Protein AF-A0A257TGU4-F1 (afdb_monomer)

Radius of gyration: 19.17 Å; Cα contacts (8 Å, |Δi|>4): 101; chains: 1; bounding box: 45×53×42 Å

Secondary structure (DSSP, 8-state):
---TT-----SS-PPPP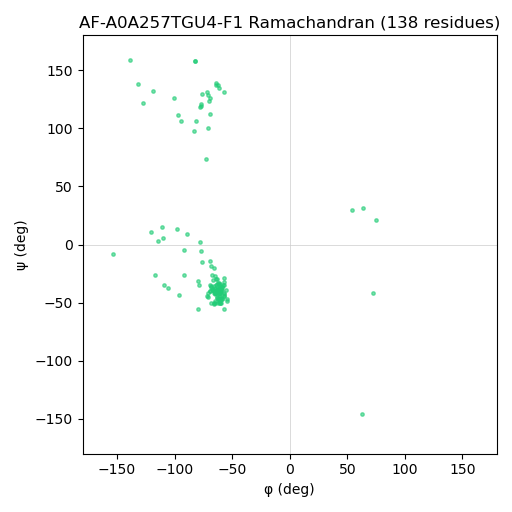PPPTTHHHHHHTTHHHHHHHHHTGGGHHHHHHHH-SHHHHHHH----HHHHHHHHHHHHHTT----HHHHHHTHHHHHHHHHHHHHHHHHHHHHHHHHHTTS-HHHHHHHHTHHHHHHHTT--

Structure (mmCIF, N/CA/C/O backbone):
data_AF-A0A257TGU4-F1
#
_entry.id   AF-A0A257TGU4-F1
#
loop_
_atom_site.group_PDB
_atom_site.id
_atom_site.type_symbol
_atom_site.label_atom_id
_atom_site.label_alt_id
_atom_site.label_comp_id
_atom_site.label_asym_id
_atom_site.label_entity_id
_atom_site.label_seq_id
_atom_site.pdbx_PDB_ins_code
_atom_site.Cartn_x
_atom_site.Cartn_y
_atom_site.Cartn_z
_atom_site.occupancy
_atom_site.B_iso_or_equiv
_atom_site.auth_seq_id
_atom_site.auth_comp_id
_atom_site.auth_asym_id
_atom_site.auth_atom_id
_atom_site.pdbx_PDB_model_num
ATOM 1 N N . LYS A 1 1 ? 19.842 -38.916 -18.445 1.00 44.84 1 LYS A N 1
ATOM 2 C CA . LYS A 1 1 ? 18.863 -39.010 -17.334 1.00 44.84 1 LYS A CA 1
ATOM 3 C C . LYS A 1 1 ? 19.314 -38.049 -16.246 1.00 44.84 1 LYS A C 1
ATOM 5 O O . LYS A 1 1 ? 20.381 -38.271 -15.693 1.00 44.84 1 LYS A O 1
ATOM 10 N N . VAL A 1 2 ? 18.570 -36.970 -16.004 1.00 49.91 2 VAL A N 1
ATOM 11 C CA . VAL A 1 2 ? 18.811 -36.098 -14.845 1.00 49.91 2 VAL A CA 1
ATOM 12 C C . VAL A 1 2 ? 18.208 -36.819 -13.643 1.00 49.91 2 VAL A C 1
ATOM 14 O O . VAL A 1 2 ? 17.025 -37.157 -13.668 1.00 49.91 2 VAL A O 1
ATOM 17 N N . TYR A 1 3 ? 19.029 -37.164 -12.654 1.00 53.06 3 TYR A N 1
ATOM 18 C CA . TYR A 1 3 ? 18.564 -37.838 -11.444 1.00 53.06 3 TYR A CA 1
ATOM 19 C C . TYR A 1 3 ? 17.760 -36.833 -10.605 1.00 53.06 3 TYR A C 1
ATOM 21 O O . TYR A 1 3 ? 18.316 -35.959 -9.945 1.00 53.06 3 TYR A O 1
ATOM 29 N N . GLY A 1 4 ? 16.432 -36.927 -10.707 1.00 59.44 4 GLY A N 1
ATOM 30 C CA . GLY A 1 4 ? 15.454 -36.054 -10.055 1.00 59.44 4 GLY A CA 1
ATOM 31 C C . GLY A 1 4 ? 15.336 -36.305 -8.553 1.00 59.44 4 GLY A C 1
ATOM 32 O O . GLY A 1 4 ? 14.357 -36.891 -8.105 1.00 59.44 4 GLY A O 1
ATOM 33 N N . GLY A 1 5 ? 16.338 -35.869 -7.789 1.00 65.25 5 GLY A N 1
ATOM 34 C CA . GLY A 1 5 ? 16.321 -35.924 -6.322 1.00 65.25 5 GLY A CA 1
ATOM 35 C C . GLY A 1 5 ? 17.183 -34.875 -5.608 1.00 65.25 5 GLY A C 1
ATOM 36 O O . GLY A 1 5 ? 17.096 -34.759 -4.391 1.00 65.25 5 GLY A O 1
ATOM 37 N N . GLY A 1 6 ? 17.999 -34.100 -6.330 1.00 62.19 6 GLY A N 1
ATOM 38 C CA . GLY A 1 6 ? 18.783 -33.005 -5.756 1.00 62.19 6 GLY A CA 1
ATOM 39 C C . GLY A 1 6 ? 18.031 -31.689 -5.889 1.00 62.19 6 GLY A C 1
ATOM 40 O O . GLY A 1 6 ? 17.930 -31.156 -6.991 1.00 62.19 6 GLY A O 1
ATOM 41 N N . GLY A 1 7 ? 17.482 -31.174 -4.789 1.00 68.19 7 GLY A N 1
ATOM 42 C CA . GLY A 1 7 ? 16.980 -29.802 -4.760 1.00 68.19 7 GLY A CA 1
ATOM 43 C C . GLY A 1 7 ? 18.106 -28.840 -5.139 1.00 68.19 7 GLY A C 1
ATOM 44 O O . GLY A 1 7 ? 19.215 -28.957 -4.622 1.00 68.19 7 GLY A O 1
ATOM 45 N N . ILE A 1 8 ? 17.837 -27.913 -6.056 1.00 71.31 8 ILE A N 1
ATOM 46 C CA . ILE A 1 8 ? 18.761 -26.813 -6.322 1.00 71.31 8 ILE A CA 1
ATOM 47 C C . ILE A 1 8 ? 18.747 -25.882 -5.105 1.00 71.31 8 ILE A C 1
ATOM 49 O O . ILE A 1 8 ? 17.725 -25.276 -4.782 1.00 71.31 8 ILE A O 1
ATOM 53 N N . THR A 1 9 ? 19.861 -25.826 -4.377 1.00 83.75 9 THR A N 1
ATOM 54 C CA . THR A 1 9 ? 20.041 -24.859 -3.289 1.00 83.75 9 THR A CA 1
ATOM 55 C C . THR A 1 9 ? 20.194 -23.468 -3.905 1.00 83.75 9 THR A C 1
ATOM 57 O O . THR A 1 9 ? 21.027 -23.318 -4.796 1.00 83.75 9 THR A O 1
ATOM 60 N N . PRO A 1 10 ? 19.430 -22.454 -3.464 1.00 84.00 10 PRO A N 1
ATOM 61 C CA . PRO A 1 10 ? 19.594 -21.097 -3.969 1.00 84.00 10 PRO A CA 1
ATOM 62 C C . PRO A 1 10 ? 20.971 -20.529 -3.621 1.00 84.00 10 PRO A C 1
ATOM 64 O O . PRO A 1 10 ? 21.408 -20.644 -2.475 1.00 84.00 10 PRO A O 1
ATOM 67 N N . ASP A 1 11 ? 21.595 -19.825 -4.563 1.00 87.69 11 ASP A N 1
ATOM 68 C CA . ASP A 1 11 ? 22.854 -19.104 -4.326 1.00 87.69 11 ASP A CA 1
ATOM 69 C C . ASP A 1 11 ? 22.680 -17.954 -3.318 1.00 87.69 11 ASP A C 1
ATOM 71 O O . ASP A 1 11 ? 23.597 -17.587 -2.584 1.00 87.69 11 ASP A O 1
ATOM 75 N N . TYR A 1 12 ? 21.462 -17.410 -3.230 1.00 89.19 12 TYR A N 1
ATOM 76 C CA . TYR A 1 12 ? 21.103 -16.326 -2.324 1.00 89.19 12 TYR A CA 1
ATOM 77 C C . TYR A 1 12 ? 19.880 -16.689 -1.482 1.00 89.19 12 TYR A C 1
ATOM 79 O O . TYR A 1 12 ? 18.787 -16.917 -2.000 1.00 89.19 12 TYR A O 1
ATOM 87 N N . ILE A 1 13 ? 20.040 -16.663 -0.157 1.00 91.38 13 ILE A N 1
ATOM 88 C CA . ILE A 1 13 ? 18.938 -16.849 0.794 1.00 91.38 13 ILE A CA 1
ATOM 89 C C . ILE A 1 13 ? 18.442 -15.476 1.254 1.00 91.38 13 ILE A C 1
ATOM 91 O O . ILE A 1 13 ? 19.128 -14.763 1.988 1.00 91.38 13 ILE A O 1
ATOM 95 N N . VAL A 1 14 ? 17.226 -15.110 0.850 1.00 91.44 14 VAL A N 1
ATOM 96 C CA . VAL A 1 14 ? 16.579 -13.854 1.256 1.00 91.44 14 VAL A CA 1
ATOM 97 C C . VAL A 1 14 ? 15.578 -14.128 2.371 1.00 91.44 14 VAL A C 1
ATOM 99 O O . VAL A 1 14 ? 14.677 -14.952 2.232 1.00 91.44 14 VAL A O 1
ATOM 102 N N . LYS A 1 15 ? 15.708 -13.413 3.493 1.00 91.00 15 LYS A N 1
ATOM 103 C CA . LYS A 1 15 ? 14.741 -13.512 4.593 1.00 91.00 15 LYS A CA 1
ATOM 104 C C . LYS A 1 15 ? 13.403 -12.906 4.169 1.00 91.00 15 LYS A C 1
ATOM 106 O O . LYS A 1 15 ? 13.344 -11.738 3.777 1.00 91.00 15 LYS A O 1
ATOM 111 N N . MET A 1 16 ? 12.332 -13.684 4.313 1.00 82.62 16 MET A N 1
ATOM 112 C CA . MET A 1 16 ? 10.975 -13.185 4.103 1.00 82.62 16 MET A CA 1
ATOM 113 C C . MET A 1 16 ? 10.670 -12.060 5.093 1.00 82.62 16 MET A C 1
ATOM 115 O O . MET A 1 16 ? 10.959 -12.166 6.289 1.00 82.62 16 MET A O 1
ATOM 119 N N . ALA A 1 17 ? 10.074 -10.981 4.591 1.00 84.62 17 ALA A N 1
ATOM 120 C CA . ALA A 1 17 ? 9.547 -9.933 5.448 1.00 84.62 17 ALA A CA 1
ATOM 121 C C . ALA A 1 17 ? 8.405 -10.500 6.304 1.00 84.62 17 ALA A C 1
ATOM 123 O O . ALA A 1 17 ? 7.558 -11.255 5.821 1.00 84.62 17 ALA A O 1
ATOM 124 N N . LYS A 1 18 ? 8.376 -10.141 7.590 1.00 87.31 18 LYS A N 1
ATOM 125 C CA . LYS A 1 18 ? 7.304 -10.568 8.489 1.00 87.31 18 LYS A CA 1
ATOM 126 C C . LYS A 1 18 ? 6.057 -9.729 8.223 1.00 87.31 18 LYS A C 1
ATOM 128 O O . LYS A 1 18 ? 6.082 -8.517 8.418 1.00 87.31 18 LYS A O 1
ATOM 133 N N . VAL A 1 19 ? 4.966 -10.383 7.831 1.00 90.56 19 VAL A N 1
ATOM 134 C CA . VAL A 1 19 ? 3.651 -9.740 7.723 1.00 90.56 19 VAL A CA 1
ATOM 135 C C . VAL A 1 19 ? 3.064 -9.567 9.134 1.00 90.56 19 VAL A C 1
ATOM 137 O O . VAL A 1 19 ? 3.053 -10.537 9.901 1.00 90.56 19 VAL A O 1
ATOM 140 N N . PRO A 1 20 ? 2.592 -8.366 9.515 1.00 92.38 20 PRO A N 1
ATOM 141 C CA . PRO A 1 20 ? 1.932 -8.156 10.803 1.00 92.38 20 PRO A CA 1
ATOM 142 C C . PRO A 1 20 ? 0.645 -8.987 10.900 1.00 92.38 20 PRO A C 1
ATOM 144 O O . PRO A 1 20 ? -0.136 -9.040 9.950 1.00 92.38 20 PRO A O 1
ATOM 147 N N . GLY A 1 21 ? 0.397 -9.622 12.049 1.00 92.50 21 GLY A N 1
ATOM 148 C CA . GLY A 1 21 ? -0.700 -10.591 12.196 1.00 92.50 21 GLY A CA 1
ATOM 149 C C . GLY A 1 21 ? -2.092 -10.000 11.942 1.00 92.50 21 GLY A C 1
ATOM 150 O O . GLY A 1 21 ? -2.954 -10.660 11.361 1.00 92.50 21 GLY A O 1
ATOM 151 N N . PHE A 1 22 ? -2.302 -8.731 12.300 1.00 94.94 22 PHE A N 1
ATOM 152 C CA . PHE A 1 22 ? -3.580 -8.044 12.111 1.00 94.94 22 PHE A CA 1
ATOM 153 C C . PHE A 1 22 ? -3.938 -7.772 10.642 1.00 94.94 22 PHE A C 1
ATOM 155 O O . PHE A 1 22 ? -5.113 -7.571 10.331 1.00 94.94 22 PHE A O 1
ATOM 162 N N . ILE A 1 23 ? -2.970 -7.809 9.718 1.00 95.25 23 ILE A N 1
ATOM 163 C CA . ILE A 1 23 ? -3.217 -7.547 8.291 1.00 95.25 23 ILE A CA 1
ATOM 164 C C . ILE A 1 23 ? -4.180 -8.572 7.692 1.00 95.25 23 ILE A C 1
ATOM 166 O O . ILE A 1 23 ? -5.007 -8.225 6.851 1.00 95.25 23 ILE A O 1
ATOM 170 N N . TYR A 1 24 ? -4.143 -9.818 8.169 1.00 94.81 24 TYR A N 1
ATOM 171 C CA . TYR A 1 24 ? -5.124 -10.821 7.765 1.00 94.81 24 TYR A CA 1
ATOM 172 C C . TYR A 1 24 ? -6.559 -10.362 8.072 1.00 94.81 24 TYR A C 1
ATOM 174 O O . TYR A 1 24 ? -7.448 -10.476 7.229 1.00 94.81 24 TYR A O 1
ATOM 182 N N . GLN A 1 25 ? -6.784 -9.767 9.248 1.00 96.81 25 GLN A N 1
ATOM 183 C CA . GLN A 1 25 ? -8.099 -9.238 9.606 1.00 96.81 25 GLN A CA 1
ATOM 184 C C . GLN A 1 25 ? -8.477 -8.030 8.749 1.00 96.81 25 GLN A C 1
ATOM 186 O O . GLN A 1 25 ? -9.641 -7.915 8.376 1.00 96.81 25 GLN A O 1
ATOM 191 N N . PHE A 1 26 ? -7.515 -7.177 8.378 1.00 97.50 26 PHE A N 1
ATOM 192 C CA . PHE A 1 26 ? -7.767 -6.054 7.468 1.00 97.50 26 PHE A CA 1
ATOM 193 C C . PHE A 1 26 ? -8.263 -6.545 6.106 1.00 97.50 26 PHE A C 1
ATOM 195 O O . PHE A 1 26 ? -9.169 -5.941 5.535 1.00 97.50 26 PHE A O 1
ATOM 202 N N . GLN A 1 27 ? -7.717 -7.659 5.610 1.00 94.25 27 GLN A N 1
ATOM 203 C CA . GLN A 1 27 ? -8.151 -8.278 4.360 1.00 94.25 27 GLN A CA 1
ATOM 204 C C . GLN A 1 27 ? -9.558 -8.879 4.480 1.00 94.25 27 GLN A C 1
ATOM 206 O O . GLN A 1 27 ? -10.421 -8.585 3.655 1.00 94.25 27 GLN A O 1
ATOM 211 N N . VAL A 1 28 ? -9.805 -9.694 5.514 1.00 96.25 28 VAL A N 1
ATOM 212 C CA . VAL A 1 28 ? -11.108 -10.353 5.735 1.00 96.25 28 VAL A CA 1
ATOM 213 C C . VAL A 1 28 ? -12.222 -9.327 5.945 1.00 96.25 28 VAL A C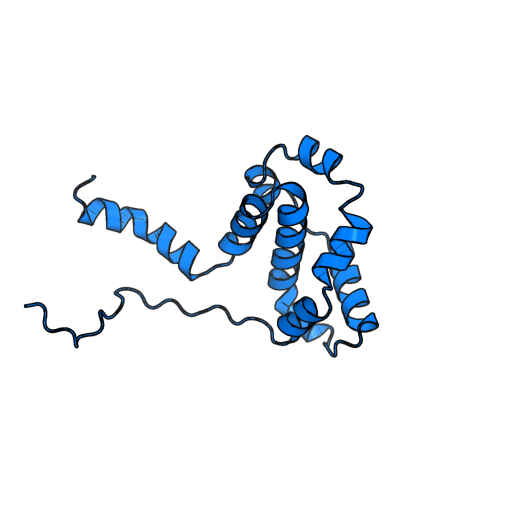 1
ATOM 215 O O . VAL A 1 28 ? -13.307 -9.471 5.389 1.00 96.25 28 VAL A O 1
ATOM 218 N N . LYS A 1 29 ? -11.942 -8.269 6.710 1.00 96.94 29 LYS A N 1
ATOM 219 C CA . LYS A 1 29 ? -12.873 -7.167 6.990 1.00 96.94 29 LYS A CA 1
ATOM 220 C C . LYS A 1 29 ? -12.791 -6.038 5.962 1.00 96.94 29 LYS A C 1
ATOM 222 O O . LYS A 1 29 ? -13.388 -4.996 6.175 1.00 96.94 29 LYS A O 1
ATOM 227 N N . ARG A 1 30 ? -12.052 -6.236 4.863 1.00 96.75 30 ARG A N 1
ATOM 228 C CA . ARG A 1 30 ? -11.989 -5.332 3.701 1.00 96.75 30 ARG A CA 1
ATOM 229 C C . ARG A 1 30 ? -11.635 -3.874 4.044 1.00 96.75 30 ARG A C 1
ATOM 231 O O . ARG A 1 30 ? -11.997 -2.976 3.292 1.00 96.75 30 ARG A O 1
ATOM 238 N N . ILE A 1 31 ? -10.863 -3.636 5.106 1.00 98.06 31 ILE A N 1
ATOM 239 C CA . ILE A 1 31 ? -10.589 -2.296 5.662 1.00 98.06 31 ILE A CA 1
ATOM 240 C C . ILE A 1 31 ? -10.033 -1.333 4.602 1.00 98.06 31 ILE A C 1
ATOM 242 O O . ILE A 1 31 ? -10.537 -0.224 4.436 1.00 98.06 31 ILE A O 1
ATOM 246 N N . PHE A 1 32 ? -9.024 -1.768 3.840 1.00 97.50 32 PHE A N 1
ATOM 247 C CA . PHE A 1 32 ? -8.431 -0.948 2.778 1.00 97.50 32 PHE A CA 1
ATOM 248 C C . PHE A 1 32 ? -9.384 -0.720 1.602 1.00 97.50 32 PHE A C 1
ATOM 250 O O . PHE A 1 32 ? -9.379 0.351 1.001 1.00 97.50 32 PHE A O 1
ATOM 257 N N . LEU A 1 33 ? -10.184 -1.727 1.254 1.00 95.50 33 LEU A N 1
ATOM 258 C CA . LEU A 1 33 ? -11.090 -1.651 0.114 1.00 95.50 33 LEU A CA 1
ATOM 259 C C . LEU A 1 33 ? -12.252 -0.700 0.408 1.00 95.50 33 LEU A C 1
ATOM 261 O O . LEU A 1 33 ? -12.507 0.194 -0.385 1.00 95.50 33 LEU A O 1
ATOM 265 N N . GLU A 1 34 ? -12.861 -0.800 1.589 1.00 94.88 34 GLU A N 1
ATOM 266 C CA . GLU A 1 34 ? -13.916 0.123 2.022 1.00 94.88 34 GLU A CA 1
ATOM 267 C C . GLU A 1 34 ? -13.423 1.568 2.150 1.00 94.88 34 GLU A C 1
ATOM 269 O O . GLU A 1 34 ? -14.166 2.512 1.878 1.00 94.88 34 GLU A O 1
ATOM 274 N N . TYR A 1 35 ? -12.168 1.772 2.561 1.00 95.62 35 TYR A N 1
ATOM 275 C CA . TYR A 1 35 ? -11.567 3.104 2.548 1.00 95.62 35 TYR A CA 1
ATOM 276 C C . TYR A 1 35 ? -11.528 3.677 1.127 1.00 95.62 35 TYR A C 1
ATOM 278 O O . TYR A 1 35 ? -11.969 4.802 0.886 1.00 95.62 35 TYR A O 1
ATOM 286 N N . VAL A 1 36 ? -11.010 2.894 0.182 1.00 95.00 36 VAL A N 1
ATOM 287 C CA . VAL A 1 36 ? -10.862 3.301 -1.215 1.00 95.00 36 VAL A CA 1
ATOM 288 C C . VAL A 1 36 ? -12.223 3.537 -1.872 1.00 95.00 36 VAL A C 1
ATOM 290 O O . VAL A 1 36 ? -12.397 4.563 -2.532 1.00 95.00 36 VAL A O 1
ATOM 293 N N . ASP A 1 37 ? -13.201 2.669 -1.623 1.00 92.56 37 ASP A N 1
ATOM 294 C CA . ASP A 1 37 ? -14.564 2.821 -2.134 1.00 92.56 37 ASP A CA 1
ATOM 295 C C . ASP A 1 37 ? -15.214 4.122 -1.637 1.00 92.56 37 ASP A C 1
ATOM 297 O O . ASP A 1 37 ? -15.819 4.853 -2.423 1.00 92.56 37 ASP A O 1
ATOM 301 N N . ASN A 1 38 ? -15.015 4.470 -0.361 1.00 90.69 38 ASN A N 1
ATOM 302 C CA . ASN A 1 38 ? -15.633 5.652 0.243 1.00 90.69 38 ASN A CA 1
ATOM 303 C C . ASN A 1 38 ? -14.918 6.971 -0.095 1.00 90.69 38 ASN A C 1
ATOM 305 O O . ASN A 1 38 ? -15.568 8.013 -0.138 1.00 90.69 38 ASN A O 1
ATOM 309 N N . HIS A 1 39 ? -13.595 6.961 -0.295 1.00 86.38 39 HIS A N 1
ATOM 310 C CA . HIS A 1 39 ? -12.801 8.198 -0.385 1.00 86.38 39 HIS A CA 1
ATOM 311 C C . HIS A 1 39 ? -12.116 8.425 -1.730 1.00 86.38 39 HIS A C 1
ATOM 313 O O . HIS A 1 39 ? -11.842 9.567 -2.099 1.00 86.38 39 HIS A O 1
ATOM 319 N N . VAL A 1 40 ? -11.822 7.363 -2.471 1.00 85.12 40 VAL A N 1
ATOM 320 C CA . VAL A 1 40 ? -10.947 7.428 -3.649 1.00 85.12 40 VAL A CA 1
ATOM 321 C C . VAL A 1 40 ? -11.745 7.236 -4.923 1.00 85.12 40 VAL A C 1
ATOM 323 O O . VAL A 1 40 ? -11.446 7.892 -5.917 1.00 85.12 40 VAL A O 1
ATOM 326 N N . SER A 1 41 ? -12.788 6.405 -4.899 1.00 82.94 41 SER A N 1
ATOM 327 C CA . SER A 1 41 ? -13.602 6.108 -6.082 1.00 82.94 41 SER A CA 1
ATOM 328 C C . SER A 1 41 ? -14.219 7.359 -6.724 1.00 82.94 41 SER A C 1
ATOM 330 O O . SER A 1 41 ? -14.278 7.451 -7.944 1.00 82.94 41 SER A O 1
ATOM 332 N N . GLN A 1 42 ? -14.550 8.386 -5.934 1.00 85.81 42 GLN A N 1
ATOM 333 C CA . GLN A 1 42 ? -15.050 9.679 -6.435 1.00 85.81 42 GLN A CA 1
ATOM 334 C C . GLN A 1 42 ? -13.959 10.592 -7.032 1.00 85.81 42 GLN A C 1
ATOM 336 O O . GLN A 1 42 ? -14.267 11.561 -7.720 1.00 85.81 42 GLN A O 1
ATOM 341 N N . HIS A 1 43 ? -12.682 10.294 -6.782 1.00 89.44 43 HIS A N 1
ATOM 342 C CA . HIS A 1 43 ? -11.531 11.107 -7.187 1.00 89.44 43 HIS A CA 1
ATOM 343 C C . HIS A 1 43 ? -10.629 10.409 -8.217 1.00 89.44 43 HIS A C 1
ATOM 345 O O . HIS A 1 43 ? -9.606 10.974 -8.608 1.00 89.44 43 HIS A O 1
ATOM 351 N N . GLN A 1 44 ? -10.994 9.207 -8.683 1.00 90.62 44 GLN A N 1
ATOM 352 C CA . GLN A 1 44 ? -10.170 8.395 -9.587 1.00 90.62 44 GLN A CA 1
ATOM 353 C C . GLN A 1 44 ? -9.751 9.151 -10.848 1.00 90.62 44 GLN A C 1
ATOM 355 O O . GLN A 1 44 ? -8.573 9.140 -11.196 1.00 90.62 44 GLN A O 1
ATOM 360 N N . ASP A 1 45 ? -10.683 9.838 -11.513 1.00 92.56 45 ASP A N 1
ATOM 361 C CA . ASP A 1 45 ? -10.388 10.569 -12.750 1.00 92.56 45 ASP A CA 1
ATOM 362 C C . ASP A 1 45 ? -9.436 11.739 -12.517 1.00 92.56 45 ASP A C 1
ATOM 364 O O . ASP A 1 45 ? -8.570 12.013 -13.349 1.00 92.56 45 ASP A O 1
ATOM 368 N N . LYS A 1 46 ? -9.560 12.415 -11.368 1.00 93.50 46 LYS A N 1
ATOM 369 C CA . LYS A 1 46 ? -8.634 13.481 -10.979 1.00 93.50 46 LYS A CA 1
ATOM 370 C C . LYS A 1 46 ? -7.237 12.910 -10.759 1.00 93.50 46 LYS A C 1
ATOM 372 O O . LYS A 1 46 ? -6.290 13.424 -11.339 1.00 93.50 46 LYS A O 1
ATOM 377 N N . MET A 1 47 ? -7.117 11.825 -9.995 1.00 93.62 47 MET A N 1
ATOM 378 C CA . MET A 1 47 ? -5.824 11.184 -9.732 1.00 93.62 47 MET A CA 1
ATOM 379 C C . MET A 1 47 ? -5.207 10.606 -11.013 1.00 93.62 47 MET A C 1
ATOM 381 O O . MET A 1 47 ? -4.005 10.727 -11.232 1.00 93.62 47 MET A O 1
ATOM 385 N N . ARG A 1 48 ? -6.019 10.037 -11.911 1.00 94.38 48 ARG A N 1
ATOM 386 C CA . ARG A 1 48 ? -5.547 9.563 -13.217 1.00 94.38 48 ARG A CA 1
ATOM 387 C C . ARG A 1 48 ? -4.977 10.708 -14.052 1.00 94.38 48 ARG A C 1
ATOM 389 O O . ARG A 1 48 ? -3.943 10.518 -14.680 1.00 94.38 48 ARG A O 1
ATOM 396 N N . LYS A 1 49 ? -5.628 11.875 -14.053 1.00 95.88 49 LYS A N 1
ATOM 397 C CA . LYS A 1 49 ? -5.141 13.076 -14.752 1.00 95.88 49 LYS A CA 1
ATOM 398 C C . LYS A 1 49 ? -3.892 13.671 -14.099 1.00 95.88 49 LYS A C 1
ATOM 400 O O . LYS A 1 49 ? -3.000 14.090 -14.819 1.00 95.88 49 LYS A O 1
ATOM 405 N N . GLU A 1 50 ? -3.840 13.698 -12.769 1.00 96.25 50 GLU A N 1
ATOM 406 C CA . GLU A 1 50 ? -2.729 14.258 -11.990 1.00 96.25 50 GLU A CA 1
ATOM 407 C C . GLU A 1 50 ? -1.435 13.461 -12.187 1.00 96.25 50 GLU A C 1
ATOM 409 O O . GLU A 1 50 ? -0.418 14.038 -12.550 1.00 96.25 50 GLU A O 1
ATOM 414 N N . TYR A 1 51 ? -1.482 12.135 -12.024 1.00 97.06 51 TYR A N 1
ATOM 415 C CA . TYR A 1 51 ? -0.281 11.296 -12.106 1.00 97.06 51 TYR A CA 1
ATOM 416 C C . TYR A 1 51 ? -0.017 10.747 -13.514 1.00 97.06 51 TYR A C 1
ATOM 418 O O . TYR A 1 51 ? 1.118 10.421 -13.858 1.00 97.06 51 TYR A O 1
ATOM 426 N N . GLY A 1 52 ? -1.049 10.592 -14.347 1.00 96.75 52 GLY A N 1
ATOM 427 C CA . GLY A 1 52 ? -0.957 10.062 -15.715 1.00 96.75 52 GLY A CA 1
ATOM 428 C C . GLY A 1 52 ? -0.689 8.554 -15.801 1.00 96.75 52 GLY A C 1
ATOM 429 O O . GLY A 1 52 ? -1.319 7.854 -16.593 1.00 96.75 52 GLY A O 1
ATOM 430 N N . SER A 1 53 ? 0.201 8.018 -14.962 1.00 97.25 53 SER A N 1
ATOM 431 C CA . SER A 1 53 ? 0.596 6.609 -14.948 1.00 97.25 53 SER A CA 1
ATOM 432 C C . SER A 1 53 ? 0.741 6.056 -13.530 1.00 97.25 53 SER A C 1
ATOM 434 O O . SER A 1 53 ? 0.985 6.787 -12.569 1.00 97.25 53 SER A O 1
ATOM 436 N N . ALA A 1 54 ? 0.652 4.731 -13.410 1.00 96.94 54 ALA A N 1
ATOM 437 C CA . ALA A 1 54 ? 0.897 4.034 -12.154 1.00 96.94 54 ALA A CA 1
ATOM 438 C C . ALA A 1 54 ? 2.343 4.195 -11.650 1.00 96.94 54 ALA A C 1
ATOM 440 O O . ALA A 1 54 ? 2.581 4.159 -10.445 1.00 96.94 54 ALA A O 1
ATOM 441 N N . ALA A 1 55 ? 3.309 4.368 -12.560 1.00 96.94 55 ALA A N 1
ATOM 442 C CA . ALA A 1 55 ? 4.705 4.612 -12.207 1.00 96.94 55 ALA A CA 1
ATOM 443 C C . ALA A 1 55 ? 4.874 5.966 -11.505 1.00 96.94 55 ALA A C 1
ATOM 445 O O . ALA A 1 55 ? 5.413 5.997 -10.402 1.00 96.94 55 ALA A O 1
ATOM 446 N N . ASN A 1 56 ? 4.333 7.038 -12.091 1.00 97.69 56 ASN A N 1
ATOM 447 C CA . ASN A 1 56 ? 4.389 8.381 -11.507 1.00 97.69 56 ASN A CA 1
ATOM 448 C C . ASN A 1 56 ? 3.629 8.443 -10.179 1.00 97.69 56 ASN A C 1
ATOM 450 O O . ASN A 1 56 ? 4.131 8.972 -9.193 1.00 97.69 56 ASN A O 1
ATOM 454 N N . PHE A 1 57 ? 2.450 7.814 -10.102 1.00 97.81 57 PHE A N 1
ATOM 455 C CA . PHE A 1 57 ? 1.732 7.680 -8.834 1.00 97.81 57 PHE A CA 1
ATOM 456 C C . PHE A 1 57 ? 2.590 6.984 -7.772 1.00 97.81 57 PHE A C 1
ATOM 458 O O . PHE A 1 57 ? 2.654 7.419 -6.622 1.00 97.81 57 PHE A O 1
ATOM 465 N N . ASN A 1 58 ? 3.275 5.900 -8.143 1.00 97.12 58 ASN A N 1
ATOM 466 C CA . ASN A 1 58 ? 4.129 5.185 -7.210 1.00 97.12 58 ASN A CA 1
ATOM 467 C C . ASN A 1 58 ? 5.315 6.036 -6.724 1.00 97.12 58 ASN A C 1
ATOM 469 O O . ASN A 1 58 ? 5.679 5.921 -5.556 1.00 97.12 58 ASN A O 1
ATOM 473 N 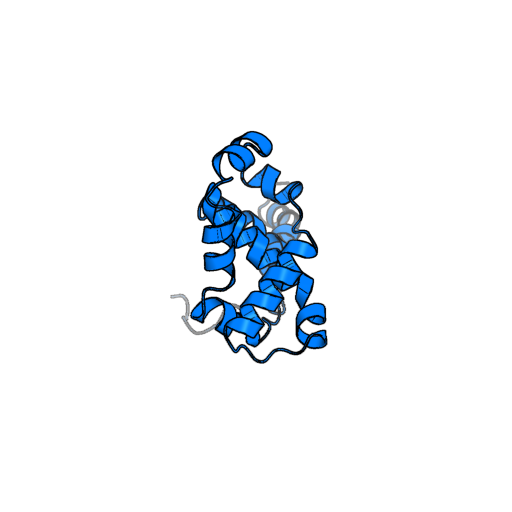N . SER A 1 59 ? 5.893 6.903 -7.555 1.00 96.56 59 SER A N 1
ATOM 474 C CA . SER A 1 59 ? 6.988 7.787 -7.134 1.00 96.56 59 SER A CA 1
ATOM 475 C C . SER A 1 59 ? 6.526 9.017 -6.351 1.00 96.56 59 SER A C 1
ATOM 477 O O . SER A 1 59 ? 7.222 9.437 -5.433 1.00 96.56 59 SER A O 1
ATOM 479 N N . GLU A 1 60 ? 5.367 9.585 -6.683 1.00 97.00 60 GLU A N 1
ATOM 480 C CA . GLU A 1 60 ? 4.981 10.929 -6.227 1.00 97.00 60 GLU A CA 1
ATOM 481 C C . GLU A 1 60 ? 3.919 10.921 -5.125 1.00 97.00 60 GLU A C 1
ATOM 483 O O . GLU A 1 60 ? 3.991 11.720 -4.192 1.00 97.00 60 GLU A O 1
ATOM 488 N N . PHE A 1 61 ? 2.943 10.010 -5.183 1.00 97.19 61 PHE A N 1
ATOM 489 C CA . PHE A 1 61 ? 1.861 9.994 -4.203 1.00 97.19 61 PHE A CA 1
ATOM 490 C C . PHE A 1 61 ? 2.357 9.513 -2.839 1.00 97.19 61 PHE A C 1
ATOM 492 O O . PHE A 1 61 ? 2.969 8.445 -2.716 1.00 97.19 61 PHE A O 1
ATOM 499 N N . GLN A 1 62 ? 2.014 10.251 -1.787 1.00 96.38 62 GLN A N 1
ATOM 500 C CA . GLN A 1 62 ? 2.275 9.859 -0.408 1.00 96.38 62 GLN A CA 1
ATOM 501 C C . GLN A 1 62 ? 0.964 9.710 0.354 1.00 96.38 62 GLN A C 1
ATOM 503 O O . GLN A 1 62 ? 0.088 10.572 0.309 1.00 96.38 62 GLN A O 1
ATOM 508 N N . VAL A 1 63 ? 0.843 8.596 1.072 1.00 97.31 63 VAL A N 1
ATOM 509 C CA . VAL A 1 63 ? -0.252 8.390 2.016 1.00 97.31 63 VAL A CA 1
ATOM 510 C C . VAL A 1 63 ? -0.028 9.328 3.194 1.00 97.31 63 VAL A C 1
ATOM 512 O O . VAL A 1 63 ? 1.025 9.268 3.825 1.00 97.31 63 VAL A O 1
ATOM 515 N N . SER A 1 64 ? -1.006 10.181 3.486 1.00 97.56 64 SER A N 1
ATOM 516 C CA . SER A 1 6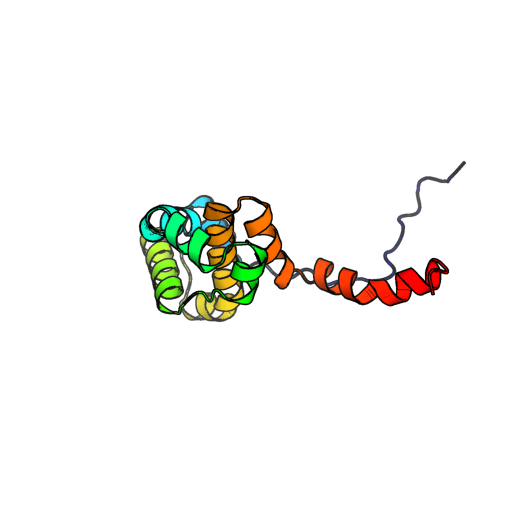4 ? -0.909 11.112 4.609 1.00 97.56 64 SER A CA 1
ATOM 517 C C . SER A 1 64 ? -1.287 10.455 5.934 1.00 97.56 64 SER A C 1
ATOM 519 O O . SER A 1 64 ? -2.049 9.485 5.966 1.00 97.56 64 SER A O 1
ATOM 521 N N . ASP A 1 65 ? -0.819 11.038 7.037 1.00 97.38 65 ASP A N 1
ATOM 522 C CA . ASP A 1 65 ? -1.132 10.574 8.395 1.00 97.38 65 ASP A CA 1
ATOM 523 C C . ASP A 1 65 ? -2.642 10.501 8.633 1.00 97.38 65 ASP A C 1
ATOM 525 O O . ASP A 1 65 ? -3.148 9.507 9.139 1.00 97.38 65 ASP A O 1
ATOM 529 N N . LYS A 1 66 ? -3.400 11.475 8.113 1.00 96.94 66 LYS A N 1
ATOM 530 C CA . LYS A 1 66 ? -4.867 11.470 8.183 1.00 96.94 66 LYS A CA 1
ATOM 531 C C . LYS A 1 66 ? -5.495 10.232 7.529 1.00 96.94 66 LYS A C 1
ATOM 533 O O . LYS A 1 66 ? -6.519 9.744 8.002 1.00 96.94 66 LYS A O 1
ATOM 538 N N . MET A 1 67 ? -4.931 9.739 6.424 1.00 97.19 67 MET A N 1
ATOM 539 C CA . MET A 1 67 ? -5.425 8.512 5.791 1.00 97.19 67 MET A CA 1
ATOM 540 C C . MET A 1 67 ? -5.133 7.292 6.668 1.00 97.19 67 MET A C 1
ATOM 542 O O . MET A 1 67 ? -5.976 6.409 6.796 1.00 97.19 67 MET A O 1
ATOM 546 N N . LEU A 1 68 ? -3.952 7.254 7.287 1.00 98.12 68 LEU A N 1
ATOM 547 C CA . LEU A 1 68 ? -3.543 6.177 8.186 1.00 98.12 68 LEU A CA 1
ATOM 548 C C . LEU A 1 68 ? -4.370 6.165 9.475 1.00 98.12 68 LEU A C 1
ATOM 550 O O . LEU A 1 68 ? -4.748 5.088 9.932 1.00 98.12 68 LEU A O 1
ATOM 554 N N . ASP A 1 69 ? -4.705 7.332 10.017 1.00 97.25 69 ASP A N 1
ATOM 555 C CA . ASP A 1 69 ? -5.590 7.465 11.173 1.00 97.25 69 ASP A CA 1
ATOM 556 C C . ASP A 1 69 ? -7.007 6.968 10.856 1.00 97.25 69 ASP A C 1
ATOM 558 O O . ASP A 1 69 ? -7.621 6.279 11.672 1.00 97.25 69 ASP A O 1
ATOM 562 N N . ASP A 1 70 ? -7.527 7.244 9.652 1.00 96.75 70 ASP A N 1
ATOM 563 C CA . ASP A 1 70 ? -8.835 6.719 9.238 1.00 96.75 70 ASP A CA 1
ATOM 564 C C . ASP A 1 70 ? -8.812 5.190 9.083 1.00 96.75 70 ASP A C 1
ATOM 566 O O . ASP A 1 70 ? -9.743 4.510 9.516 1.00 96.75 70 ASP A O 1
ATOM 570 N N . ILE A 1 71 ? -7.729 4.615 8.544 1.00 98.06 71 ILE A N 1
ATOM 571 C CA . ILE A 1 71 ? -7.556 3.154 8.505 1.00 98.06 71 ILE A CA 1
ATOM 572 C C . ILE A 1 71 ? -7.546 2.555 9.913 1.00 98.06 71 ILE A C 1
ATOM 574 O O . ILE A 1 71 ? -8.216 1.546 10.145 1.00 98.06 71 ILE A O 1
ATOM 578 N N . TYR A 1 72 ? -6.833 3.177 10.853 1.00 97.44 72 TYR A N 1
ATOM 579 C CA . TYR A 1 72 ? -6.815 2.733 12.243 1.00 97.44 72 TYR A CA 1
ATOM 580 C C . TYR A 1 72 ? -8.218 2.796 12.865 1.00 97.44 72 TYR A C 1
ATOM 582 O O . TYR A 1 72 ? -8.717 1.790 13.368 1.00 97.44 72 TYR A O 1
ATOM 590 N N . SER A 1 73 ? -8.917 3.926 12.719 1.00 96.50 73 SER A N 1
ATOM 591 C CA . SER A 1 73 ? -10.284 4.100 13.227 1.00 96.50 73 SER A CA 1
ATOM 592 C C . SER A 1 73 ? -11.270 3.090 12.629 1.00 96.50 73 SER A C 1
ATOM 594 O O . SER A 1 73 ? -12.149 2.573 13.323 1.00 96.50 73 SER A O 1
ATOM 596 N N . ARG A 1 74 ? -11.135 2.767 11.339 1.00 96.56 74 ARG A N 1
ATOM 597 C CA . ARG A 1 74 ? -11.948 1.738 10.674 1.00 96.56 74 ARG A CA 1
ATOM 598 C C . ARG A 1 74 ? -11.671 0.348 11.229 1.00 96.56 74 ARG A C 1
ATOM 600 O O . ARG A 1 74 ? -12.616 -0.405 11.453 1.00 96.56 74 ARG A O 1
ATOM 607 N N . ALA A 1 75 ? -10.408 0.015 11.481 1.00 96.75 75 ALA A N 1
ATOM 608 C CA . ALA A 1 75 ? -10.043 -1.252 12.103 1.00 96.75 75 ALA A CA 1
ATOM 609 C C . ALA A 1 75 ? -10.658 -1.384 13.509 1.00 96.75 75 ALA A C 1
ATOM 611 O O . ALA A 1 75 ? -11.256 -2.421 13.812 1.00 96.75 75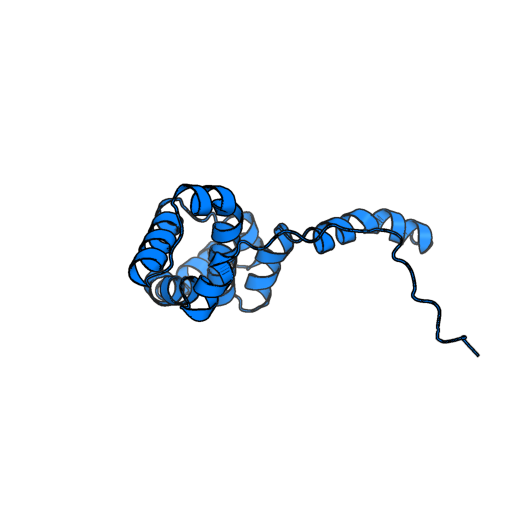 ALA A O 1
ATOM 612 N N . GLU A 1 76 ? -10.604 -0.323 14.320 1.00 96.00 76 GLU A N 1
ATOM 613 C CA . GLU A 1 76 ? -11.235 -0.286 15.647 1.00 96.00 76 GLU A CA 1
ATOM 614 C C . GLU A 1 76 ? -12.755 -0.474 15.561 1.00 96.00 76 GLU A C 1
ATOM 616 O O . GLU A 1 76 ? -13.315 -1.339 16.238 1.00 96.00 76 GLU A O 1
ATOM 621 N N . LYS A 1 77 ? -13.431 0.260 14.667 1.00 96.31 77 LYS A N 1
ATOM 622 C CA . LYS A 1 77 ? -14.883 0.126 14.433 1.00 96.31 77 LYS A CA 1
ATOM 623 C C . LYS A 1 77 ? -15.276 -1.267 13.947 1.00 96.31 77 LYS A C 1
ATOM 625 O O . LYS A 1 77 ? -16.347 -1.759 14.289 1.00 96.31 77 LYS A O 1
ATOM 630 N N . ALA A 1 78 ? -14.407 -1.922 13.182 1.00 96.06 78 ALA A N 1
ATOM 631 C CA . ALA A 1 78 ? -14.605 -3.291 12.729 1.00 96.06 78 ALA A CA 1
ATOM 632 C C . ALA A 1 78 ? -14.296 -4.345 13.815 1.00 96.06 78 ALA A C 1
ATOM 634 O O . ALA A 1 78 ? -14.388 -5.548 13.539 1.00 96.06 78 ALA A O 1
ATOM 635 N N . GLY A 1 79 ? -13.935 -3.929 15.035 1.00 96.06 79 GLY A N 1
ATOM 636 C CA . GLY A 1 79 ? -13.656 -4.805 16.173 1.00 96.06 79 GLY A CA 1
ATOM 637 C C . GLY A 1 79 ? -12.308 -5.523 16.092 1.00 96.06 79 GLY A C 1
ATOM 638 O O . GLY A 1 79 ? -12.137 -6.576 16.710 1.00 96.06 79 GLY A O 1
ATOM 639 N N . ILE A 1 80 ? -11.364 -5.004 15.301 1.00 96.38 80 ILE A N 1
ATOM 640 C CA . ILE A 1 80 ? -10.011 -5.555 15.197 1.00 96.38 80 ILE A CA 1
ATOM 641 C C . ILE A 1 80 ? -9.221 -5.121 16.430 1.00 96.38 80 ILE A C 1
ATOM 643 O O . ILE A 1 80 ? -9.053 -3.933 16.688 1.00 96.38 80 ILE A O 1
ATOM 647 N N . LYS A 1 81 ? -8.725 -6.093 17.197 1.00 93.44 81 LYS A N 1
ATOM 648 C CA . LYS A 1 81 ? -7.909 -5.834 18.387 1.00 93.44 81 LYS A CA 1
ATOM 649 C C . LYS A 1 81 ? -6.457 -5.606 17.973 1.00 93.44 81 LYS A C 1
ATOM 651 O O . LYS A 1 81 ? -5.730 -6.573 17.763 1.00 93.44 81 LYS A O 1
ATOM 656 N N . ILE A 1 82 ? -6.067 -4.343 17.860 1.00 95.06 82 ILE A N 1
ATOM 657 C CA . ILE A 1 82 ? -4.693 -3.886 17.630 1.00 95.06 82 ILE A CA 1
ATOM 658 C C . ILE A 1 82 ? -4.384 -2.770 18.618 1.00 95.06 82 ILE A C 1
ATOM 660 O O . ILE A 1 82 ? -5.240 -1.925 18.864 1.00 95.06 82 ILE A O 1
ATOM 664 N N . THR A 1 83 ? -3.186 -2.765 19.201 1.00 95.88 83 THR A N 1
ATOM 665 C CA . THR A 1 83 ? -2.758 -1.609 20.000 1.00 95.88 83 THR A CA 1
ATOM 666 C C . THR A 1 83 ? -2.220 -0.521 19.080 1.00 95.88 83 THR A C 1
ATOM 668 O O . THR A 1 83 ? -1.774 -0.796 17.959 1.00 95.88 83 THR A O 1
ATOM 671 N N . LYS A 1 84 ? -2.223 0.721 19.565 1.00 94.69 84 LYS A N 1
ATOM 672 C CA . LYS A 1 84 ? -1.663 1.843 18.816 1.00 94.69 84 LYS A CA 1
ATOM 673 C C . LYS A 1 84 ? -0.173 1.633 18.534 1.00 94.69 84 LYS A C 1
ATOM 675 O O . LYS A 1 84 ? 0.269 1.838 17.410 1.00 94.69 84 LYS A O 1
ATOM 680 N N . GLU A 1 85 ? 0.578 1.115 19.503 1.00 96.69 85 GLU A N 1
ATOM 681 C CA . GLU A 1 85 ? 2.007 0.821 19.356 1.00 96.69 85 GLU A CA 1
ATOM 682 C C . GLU A 1 85 ? 2.260 -0.275 18.311 1.00 96.69 85 GLU A C 1
ATOM 684 O O . GLU A 1 85 ? 3.202 -0.182 17.520 1.00 96.69 85 GLU A O 1
ATOM 689 N N . GLU A 1 86 ? 1.426 -1.323 18.277 1.00 95.75 86 GLU A N 1
ATOM 690 C CA . GLU A 1 86 ? 1.522 -2.369 17.255 1.00 95.75 86 GLU A CA 1
ATOM 691 C C . GLU A 1 86 ? 1.239 -1.804 15.858 1.00 95.75 86 GLU A C 1
ATOM 693 O O . GLU A 1 86 ? 1.945 -2.139 14.900 1.00 95.75 86 GLU A O 1
ATOM 698 N N . TYR A 1 87 ? 0.238 -0.934 15.735 1.00 97.06 87 TYR A N 1
ATOM 699 C CA . TYR A 1 87 ? -0.099 -0.280 14.477 1.00 97.06 87 TYR A CA 1
ATOM 700 C C . TYR A 1 87 ? 1.029 0.642 13.994 1.00 97.06 87 TYR A C 1
ATOM 702 O O . TYR A 1 87 ? 1.508 0.495 12.868 1.00 97.06 87 TYR A O 1
ATOM 710 N N . GLU A 1 88 ? 1.525 1.521 14.868 1.00 96.50 88 GLU A N 1
ATOM 711 C CA . GLU A 1 88 ? 2.615 2.462 14.586 1.00 96.50 88 GLU A CA 1
ATOM 712 C C . GLU A 1 88 ? 3.910 1.740 14.196 1.00 96.50 88 GLU A C 1
ATOM 714 O O . GLU A 1 88 ? 4.562 2.102 13.213 1.00 96.50 88 GLU A O 1
ATOM 719 N N . LYS A 1 89 ? 4.249 0.642 14.883 1.00 96.62 89 LYS A N 1
ATOM 720 C CA . LYS A 1 89 ? 5.407 -0.196 14.534 1.00 96.62 89 LYS A CA 1
ATOM 721 C C . LYS A 1 89 ? 5.342 -0.730 13.100 1.00 96.62 89 LYS A C 1
ATOM 723 O O . LYS A 1 89 ? 6.381 -0.978 12.487 1.00 96.62 89 LYS A O 1
ATOM 728 N N . ASN A 1 90 ? 4.139 -0.915 12.562 1.00 96.12 90 ASN A N 1
ATOM 729 C CA . ASN A 1 90 ? 3.899 -1.483 11.238 1.00 96.12 90 ASN A CA 1
ATOM 730 C C . ASN A 1 90 ? 3.359 -0.454 10.230 1.00 96.12 90 ASN A C 1
ATOM 732 O O . ASN A 1 90 ? 2.914 -0.831 9.143 1.00 96.12 90 ASN A O 1
ATOM 736 N N . ILE A 1 91 ? 3.451 0.843 10.543 1.00 96.19 91 ILE A N 1
ATOM 737 C CA . ILE A 1 91 ? 2.820 1.917 9.768 1.00 96.19 91 ILE A CA 1
ATOM 738 C C . ILE A 1 91 ? 3.284 1.964 8.309 1.00 96.19 91 ILE A C 1
ATOM 740 O O . ILE A 1 91 ? 2.482 2.182 7.406 1.00 96.19 91 ILE A O 1
ATOM 744 N N . LYS A 1 92 ? 4.564 1.669 8.048 1.00 94.88 92 LYS A N 1
ATOM 745 C CA . LYS A 1 92 ? 5.116 1.613 6.683 1.00 94.88 92 LYS A CA 1
ATOM 746 C C . LYS A 1 92 ? 4.444 0.530 5.840 1.00 94.88 92 LYS A C 1
ATOM 748 O O . LYS A 1 92 ? 4.166 0.748 4.665 1.00 94.88 92 LYS A O 1
ATOM 753 N N . TYR A 1 93 ? 4.160 -0.622 6.445 1.00 95.44 93 TYR A N 1
ATOM 754 C CA . TYR A 1 93 ? 3.501 -1.734 5.768 1.00 95.44 93 TYR A CA 1
ATOM 755 C C . TYR A 1 93 ? 2.026 -1.415 5.491 1.00 95.44 93 TYR A C 1
ATOM 757 O O . TYR A 1 93 ? 1.535 -1.653 4.389 1.00 95.44 93 TYR A O 1
ATOM 765 N N . VAL A 1 94 ? 1.338 -0.804 6.461 1.00 97.19 94 VAL A N 1
ATOM 766 C CA . VAL A 1 94 ? -0.048 -0.338 6.298 1.00 97.19 94 VAL A CA 1
ATOM 767 C C . VAL A 1 94 ? -0.144 0.742 5.217 1.00 97.19 94 VAL A C 1
ATOM 769 O O . VAL A 1 94 ? -0.999 0.653 4.339 1.00 97.19 94 VAL A O 1
ATOM 772 N N . SER A 1 95 ? 0.769 1.714 5.231 1.00 97.56 95 SER A N 1
ATOM 773 C CA . SER A 1 95 ? 0.875 2.775 4.226 1.00 97.56 95 SER A CA 1
ATOM 774 C C . SER A 1 95 ? 1.092 2.213 2.822 1.00 97.56 95 SER A C 1
ATOM 776 O O . SER A 1 95 ? 0.364 2.572 1.897 1.00 97.56 95 SER A O 1
ATOM 778 N N . MET A 1 96 ? 2.013 1.257 2.663 1.00 97.19 96 MET A N 1
ATOM 779 C CA . MET A 1 96 ? 2.226 0.568 1.389 1.00 97.19 96 MET A CA 1
ATOM 780 C C . MET A 1 96 ? 0.955 -0.140 0.904 1.00 97.19 96 MET A C 1
ATOM 782 O O . MET A 1 96 ? 0.595 0.015 -0.260 1.00 97.19 96 MET A O 1
ATOM 786 N N . LEU A 1 97 ? 0.260 -0.895 1.762 1.00 97.31 97 LEU A N 1
ATOM 787 C CA . LEU A 1 97 ? -0.964 -1.602 1.364 1.00 97.31 97 LEU A CA 1
ATOM 788 C C . LEU A 1 97 ? -2.095 -0.644 0.999 1.00 97.31 97 LEU A C 1
ATOM 790 O O . LEU A 1 97 ? -2.788 -0.874 0.009 1.00 97.31 97 LEU A O 1
ATOM 794 N N . LEU A 1 98 ? -2.252 0.451 1.745 1.00 98.12 98 LEU A N 1
ATOM 795 C CA . LEU A 1 98 ? -3.224 1.480 1.405 1.00 98.12 98 LEU A CA 1
ATOM 796 C C . LEU A 1 98 ? -2.894 2.113 0.049 1.00 98.12 98 LEU A C 1
ATOM 798 O O . LEU A 1 98 ? -3.749 2.156 -0.834 1.00 98.12 98 LEU A O 1
ATOM 802 N N . LYS A 1 99 ? -1.641 2.535 -0.156 1.00 98.06 99 LYS A N 1
ATOM 803 C CA . LYS A 1 99 ? -1.170 3.082 -1.435 1.00 98.06 99 LYS A CA 1
ATOM 804 C C . LYS A 1 99 ? -1.378 2.095 -2.585 1.00 98.06 99 LYS A C 1
ATOM 806 O O . LYS A 1 99 ? -1.831 2.494 -3.654 1.00 98.06 99 LYS A O 1
ATOM 811 N N . ALA A 1 100 ? -1.098 0.812 -2.366 1.00 98.00 100 ALA A N 1
ATOM 812 C CA . ALA A 1 100 ? -1.291 -0.239 -3.358 1.00 98.00 100 ALA A CA 1
ATOM 813 C C . ALA A 1 100 ? -2.773 -0.431 -3.694 1.00 98.00 100 ALA A C 1
ATOM 815 O O . ALA A 1 100 ? -3.119 -0.571 -4.865 1.00 98.00 100 ALA A O 1
ATOM 816 N N . GLN A 1 101 ? -3.659 -0.387 -2.696 1.00 97.81 101 GLN A N 1
ATOM 817 C CA . GLN A 1 101 ? -5.100 -0.505 -2.910 1.00 97.81 101 GLN A CA 1
ATOM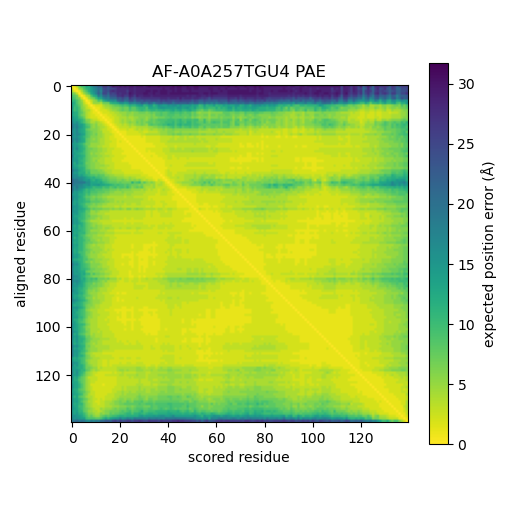 818 C C . GLN A 1 101 ? -5.660 0.703 -3.679 1.00 97.81 101 GLN A C 1
ATOM 820 O O . GLN A 1 101 ? -6.479 0.521 -4.579 1.00 97.81 101 GLN A O 1
ATOM 825 N N . ILE A 1 102 ? -5.170 1.915 -3.392 1.00 97.38 102 ILE A N 1
ATOM 826 C CA . ILE A 1 102 ? -5.479 3.132 -4.162 1.00 97.38 102 ILE A CA 1
ATOM 827 C C . ILE A 1 102 ? -5.011 2.975 -5.613 1.00 97.38 102 ILE A C 1
ATOM 829 O O . ILE A 1 102 ? -5.799 3.160 -6.541 1.00 97.38 102 ILE A O 1
ATOM 833 N N . ALA A 1 103 ? -3.754 2.569 -5.818 1.00 97.69 103 ALA A N 1
ATOM 834 C CA . ALA A 1 103 ? -3.194 2.355 -7.150 1.00 97.69 103 ALA A CA 1
ATOM 835 C C . ALA A 1 103 ? -3.975 1.292 -7.930 1.00 97.69 103 ALA A C 1
ATOM 837 O O . ALA A 1 103 ? -4.227 1.453 -9.123 1.00 97.69 103 ALA A O 1
ATOM 838 N N . ARG A 1 104 ? -4.400 0.220 -7.254 1.00 97.00 104 ARG A N 1
ATOM 839 C CA . ARG A 1 104 ? -5.197 -0.851 -7.853 1.00 97.00 104 ARG A CA 1
ATOM 840 C C . ARG A 1 104 ? -6.552 -0.368 -8.337 1.00 97.00 104 ARG A C 1
ATOM 842 O O . ARG A 1 104 ? -7.000 -0.799 -9.393 1.00 97.00 104 ARG A O 1
ATOM 849 N N . ASN A 1 105 ? -7.178 0.534 -7.593 1.00 95.88 105 ASN A N 1
ATOM 850 C CA . ASN A 1 105 ? -8.460 1.121 -7.967 1.00 95.88 105 ASN A CA 1
ATOM 851 C C . ASN A 1 105 ? -8.376 1.897 -9.291 1.00 95.88 105 ASN A C 1
ATOM 853 O O . ASN A 1 105 ? -9.315 1.896 -10.076 1.00 95.88 105 ASN A O 1
ATOM 857 N N . ILE A 1 106 ? -7.236 2.547 -9.554 1.00 95.62 106 ILE A N 1
ATOM 858 C CA . ILE A 1 106 ? -7.060 3.428 -10.716 1.00 95.62 106 ILE A CA 1
ATOM 859 C C . ILE A 1 106 ? -6.397 2.687 -11.893 1.00 95.62 106 ILE A C 1
ATOM 861 O O . ILE A 1 106 ? -6.825 2.831 -13.038 1.00 95.62 106 ILE A O 1
ATOM 865 N N . TRP A 1 107 ? -5.364 1.879 -11.654 1.00 96.88 107 TRP A N 1
ATOM 866 C CA . TRP A 1 107 ? -4.557 1.229 -12.704 1.00 96.88 107 TRP A CA 1
ATOM 867 C C . TRP A 1 107 ? -4.564 -0.304 -12.635 1.00 96.88 107 TRP A C 1
ATOM 869 O O . TRP A 1 107 ? -3.777 -0.964 -13.312 1.00 96.88 107 TRP A O 1
ATOM 879 N N . GLY A 1 108 ? -5.439 -0.901 -11.825 1.00 96.38 108 GLY A N 1
ATOM 880 C CA . GLY A 1 108 ? -5.540 -2.352 -11.703 1.00 96.38 108 GLY A CA 1
ATOM 881 C C . GLY A 1 108 ? -4.260 -2.991 -11.159 1.00 96.38 108 GLY A C 1
ATOM 882 O O . GLY A 1 108 ? -3.558 -2.434 -10.313 1.00 96.38 108 GLY A O 1
ATOM 883 N N . ASN A 1 109 ? -3.949 -4.194 -11.637 1.00 97.44 109 ASN A N 1
ATOM 884 C CA . ASN A 1 109 ? -2.810 -4.958 -11.125 1.00 97.44 109 ASN A CA 1
ATOM 885 C C . ASN A 1 109 ? -1.458 -4.277 -11.391 1.00 97.44 109 ASN A C 1
ATOM 887 O O . ASN A 1 109 ? -0.558 -4.424 -10.569 1.00 97.44 109 ASN A O 1
ATOM 891 N N . ASP A 1 110 ? -1.317 -3.503 -12.472 1.00 96.62 110 ASP A N 1
ATOM 892 C CA . ASP A 1 110 ? -0.090 -2.734 -12.728 1.00 96.62 110 ASP A CA 1
ATOM 893 C C . ASP A 1 110 ? 0.176 -1.737 -11.587 1.00 96.62 110 ASP A C 1
ATOM 895 O O . ASP A 1 110 ? 1.269 -1.714 -11.022 1.00 96.62 110 ASP A O 1
ATOM 899 N N . GLY A 1 111 ? -0.857 -1.004 -11.156 1.00 97.50 111 GLY A N 1
ATOM 900 C CA . GLY A 1 111 ? -0.776 -0.113 -9.997 1.00 97.50 111 GLY A CA 1
ATOM 901 C C . GLY A 1 111 ? -0.444 -0.843 -8.699 1.00 97.50 111 GLY A C 1
ATOM 902 O O . GLY A 1 111 ? 0.453 -0.426 -7.969 1.00 97.50 111 GLY A O 1
ATOM 903 N N . TRP A 1 112 ? -1.128 -1.956 -8.427 1.00 97.94 112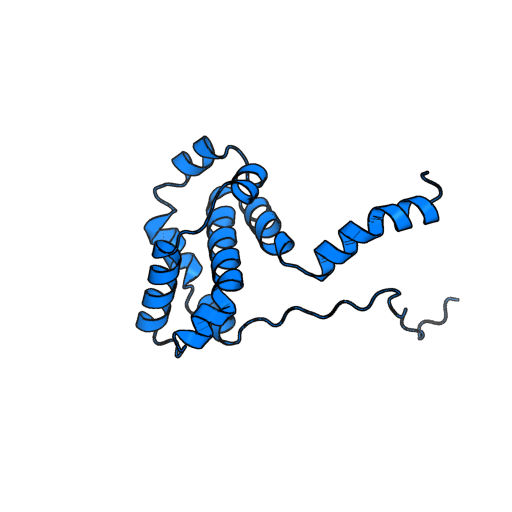 TRP A N 1
ATOM 904 C CA . TRP A 1 112 ? -0.883 -2.756 -7.225 1.00 97.94 112 TRP A CA 1
ATOM 905 C C . TRP A 1 112 ? 0.576 -3.220 -7.129 1.00 97.94 112 TRP A C 1
ATOM 907 O O . TRP A 1 112 ? 1.251 -2.948 -6.134 1.00 97.94 112 TRP A O 1
ATOM 917 N N . TYR A 1 113 ? 1.066 -3.908 -8.166 1.00 97.56 113 TYR A N 1
ATOM 918 C CA . TYR A 1 113 ? 2.385 -4.538 -8.142 1.00 97.56 113 TYR A CA 1
ATOM 919 C C . TYR A 1 113 ? 3.520 -3.520 -8.145 1.00 97.56 113 TYR A C 1
ATOM 921 O O . TYR A 1 113 ? 4.506 -3.732 -7.443 1.00 97.56 113 TYR A O 1
ATOM 929 N N . ARG A 1 114 ? 3.369 -2.379 -8.832 1.00 96.06 114 ARG A N 1
ATOM 930 C CA . ARG A 1 114 ? 4.360 -1.294 -8.761 1.00 96.06 114 ARG A CA 1
ATOM 931 C C . ARG A 1 114 ? 4.577 -0.787 -7.344 1.00 96.06 114 ARG A C 1
ATOM 933 O O . ARG A 1 114 ? 5.706 -0.446 -7.019 1.00 96.06 114 ARG A O 1
ATOM 940 N N . VAL A 1 115 ? 3.530 -0.756 -6.517 1.00 97.56 115 VAL A N 1
ATOM 941 C CA . VAL A 1 115 ? 3.642 -0.316 -5.123 1.00 97.56 115 VAL A CA 1
ATOM 942 C C . VAL A 1 115 ? 4.199 -1.429 -4.241 1.00 97.56 115 VAL A C 1
ATOM 944 O O . VAL A 1 115 ? 5.212 -1.219 -3.579 1.00 97.56 115 VAL A O 1
ATOM 947 N N . VAL A 1 116 ? 3.588 -2.619 -4.219 1.00 95.81 116 VAL A N 1
ATOM 948 C CA . VAL A 1 116 ? 3.979 -3.652 -3.235 1.00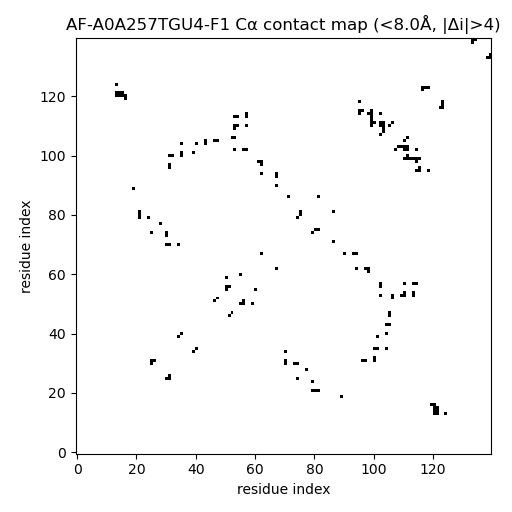 95.81 116 VAL A CA 1
ATOM 949 C C . VAL A 1 116 ? 5.392 -4.191 -3.454 1.00 95.81 116 VAL A C 1
ATOM 951 O O . VAL A 1 116 ? 6.081 -4.507 -2.488 1.00 95.81 116 VAL A O 1
ATOM 954 N N . LEU A 1 117 ? 5.869 -4.228 -4.703 1.00 94.75 117 LEU A N 1
ATOM 955 C CA . LEU A 1 117 ? 7.220 -4.699 -5.016 1.00 94.75 117 LEU A CA 1
ATOM 956 C C . LEU A 1 117 ? 8.321 -3.745 -4.519 1.00 94.75 117 LEU A C 1
ATOM 958 O O . LEU A 1 117 ? 9.478 -4.152 -4.435 1.00 94.75 117 LEU A O 1
ATOM 962 N N . THR A 1 118 ? 7.989 -2.507 -4.131 1.00 90.44 118 THR A N 1
ATOM 963 C CA . THR A 1 118 ? 8.967 -1.567 -3.542 1.00 90.44 118 THR A CA 1
ATOM 964 C C . THR A 1 118 ? 9.463 -1.995 -2.162 1.00 90.44 118 THR A C 1
ATOM 966 O O . THR A 1 118 ? 10.580 -1.647 -1.789 1.00 90.44 118 THR A O 1
ATOM 969 N N . LEU A 1 119 ? 8.669 -2.771 -1.416 1.00 88.88 119 LEU A N 1
ATOM 970 C CA . LEU A 1 119 ? 9.038 -3.311 -0.102 1.00 88.88 119 LEU A CA 1
ATOM 971 C C . 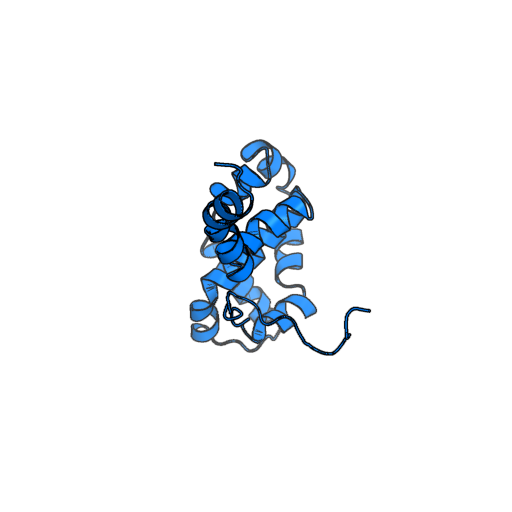LEU A 1 119 ? 9.256 -4.832 -0.121 1.00 88.88 119 LEU A C 1
ATOM 973 O O . LEU A 1 119 ? 9.466 -5.435 0.932 1.00 88.88 119 LEU A O 1
ATOM 977 N N . ASP A 1 120 ? 9.214 -5.468 -1.295 1.00 92.19 120 ASP A N 1
ATOM 978 C CA . ASP A 1 120 ? 9.476 -6.899 -1.413 1.00 92.19 120 ASP A CA 1
ATOM 979 C C . ASP A 1 120 ? 10.986 -7.171 -1.437 1.00 92.19 120 ASP A C 1
ATOM 981 O O . ASP A 1 120 ? 11.673 -6.932 -2.430 1.00 92.19 120 ASP A O 1
ATOM 985 N N . ASN A 1 121 ? 11.512 -7.697 -0.329 1.00 92.69 121 ASN A N 1
ATOM 986 C CA . ASN A 1 121 ? 12.940 -7.983 -0.182 1.00 92.69 121 ASN A CA 1
ATOM 987 C C . ASN A 1 121 ? 13.487 -8.922 -1.269 1.00 92.69 121 ASN A C 1
ATOM 989 O O . ASN A 1 121 ? 14.648 -8.787 -1.654 1.00 92.69 121 ASN A O 1
ATOM 993 N N . GLN A 1 122 ? 12.690 -9.887 -1.742 1.00 92.75 122 GLN A N 1
ATOM 994 C CA . GLN A 1 122 ? 13.135 -10.834 -2.766 1.00 92.75 122 GLN A CA 1
ATOM 995 C C . GLN A 1 122 ? 13.242 -10.142 -4.118 1.00 92.75 122 GLN A C 1
ATOM 997 O O . GLN A 1 122 ? 14.254 -10.286 -4.799 1.00 92.75 122 GLN A O 1
ATOM 1002 N N . PHE A 1 123 ? 12.245 -9.337 -4.472 1.00 94.06 123 PHE A N 1
ATOM 1003 C CA . PHE A 1 123 ? 12.254 -8.545 -5.692 1.00 94.06 123 PHE A CA 1
ATOM 1004 C C . PHE A 1 123 ? 13.402 -7.530 -5.697 1.00 94.06 123 PHE A C 1
ATOM 1006 O O . PHE A 1 123 ? 14.163 -7.463 -6.661 1.00 94.06 123 PHE A O 1
ATOM 1013 N N . GLN A 1 124 ? 13.596 -6.800 -4.594 1.00 94.06 124 GLN A N 1
ATOM 1014 C CA . GLN A 1 124 ? 14.701 -5.848 -4.463 1.00 94.06 124 GLN A CA 1
ATOM 1015 C C . GLN A 1 124 ? 16.065 -6.546 -4.548 1.00 94.06 124 GLN A C 1
ATOM 1017 O O . GLN A 1 124 ? 16.975 -6.057 -5.221 1.00 94.06 124 GLN A O 1
ATOM 1022 N N . LYS A 1 125 ? 16.209 -7.730 -3.933 1.00 94.88 125 LYS A N 1
ATOM 1023 C CA . LYS A 1 125 ? 17.433 -8.524 -4.074 1.00 94.88 125 LYS A CA 1
ATOM 1024 C C . LYS A 1 125 ? 17.639 -8.957 -5.524 1.00 94.88 125 LYS A C 1
ATOM 1026 O O . LYS A 1 125 ? 18.742 -8.785 -6.029 1.00 94.88 125 LYS A O 1
ATOM 1031 N N . ALA A 1 126 ? 16.614 -9.463 -6.203 1.00 94.06 126 ALA A N 1
ATOM 1032 C CA . ALA A 1 126 ? 16.718 -9.891 -7.596 1.00 94.06 126 ALA A CA 1
ATOM 1033 C C . ALA A 1 126 ? 17.195 -8.757 -8.519 1.00 94.06 126 ALA A C 1
ATOM 1035 O O . ALA A 1 126 ? 18.114 -8.964 -9.307 1.00 94.06 126 ALA A O 1
ATOM 1036 N N . LEU A 1 127 ? 16.652 -7.544 -8.359 1.00 94.12 127 LEU A N 1
ATOM 1037 C CA . LEU A 1 127 ? 17.094 -6.369 -9.120 1.00 94.12 127 LEU A CA 1
ATOM 1038 C C . LEU A 1 127 ? 18.582 -6.060 -8.904 1.00 94.12 127 LEU A C 1
ATOM 1040 O O . LEU A 1 127 ? 19.285 -5.722 -9.855 1.00 94.12 127 LEU A O 1
ATOM 1044 N N . SER A 1 128 ? 19.083 -6.219 -7.673 1.00 94.75 128 SER A N 1
ATOM 1045 C CA . SER A 1 128 ? 20.500 -5.982 -7.358 1.00 94.75 128 SER A CA 1
ATOM 1046 C C . SER A 1 128 ? 21.466 -6.963 -8.035 1.00 94.75 128 SER A C 1
ATOM 1048 O O . SER A 1 128 ? 22.646 -6.655 -8.161 1.00 94.75 128 SER A O 1
ATOM 1050 N N . LEU A 1 129 ? 20.978 -8.129 -8.470 1.00 95.19 129 LEU A N 1
ATOM 1051 C CA . LEU A 1 129 ? 21.786 -9.200 -9.063 1.00 95.19 129 LEU A CA 1
ATOM 1052 C C . LEU A 1 129 ? 21.885 -9.110 -10.593 1.00 95.19 129 LEU A C 1
ATOM 1054 O O . LEU A 1 129 ? 22.600 -9.890 -11.213 1.00 95.19 129 LEU A O 1
ATOM 1058 N N . PHE A 1 130 ? 21.188 -8.166 -11.231 1.00 94.12 130 PHE A N 1
ATOM 1059 C CA . PHE A 1 130 ? 21.213 -8.027 -12.691 1.00 94.12 130 PHE A CA 1
ATOM 1060 C C . PHE A 1 130 ? 22.606 -7.737 -13.279 1.00 94.12 130 PHE A C 1
ATOM 1062 O O . PHE A 1 130 ? 22.884 -8.269 -14.353 1.00 94.12 130 PHE A O 1
ATOM 1069 N N . PRO A 1 131 ? 23.495 -6.953 -12.635 1.00 94.50 131 PRO A N 1
ATOM 1070 C CA . PRO A 1 131 ? 24.869 -6.797 -13.115 1.00 94.50 131 PRO A CA 1
ATOM 1071 C C . PRO A 1 131 ? 25.641 -8.126 -13.147 1.00 94.50 131 PRO A C 1
ATOM 1073 O O . PRO A 1 131 ? 26.195 -8.493 -14.176 1.00 94.50 131 PRO A O 1
ATOM 1076 N N . GLU A 1 132 ? 25.589 -8.902 -12.062 1.00 92.25 132 GLU A N 1
ATOM 1077 C CA . GLU A 1 132 ? 26.216 -10.231 -11.991 1.00 92.25 132 GLU A CA 1
ATOM 1078 C C . GLU A 1 132 ? 25.635 -11.181 -13.050 1.00 92.25 132 GLU A C 1
ATOM 1080 O O . GLU A 1 132 ? 26.369 -11.887 -13.738 1.00 92.25 132 GLU A O 1
ATOM 1085 N N . ALA A 1 133 ? 24.316 -11.145 -13.254 1.00 92.06 133 ALA A N 1
ATOM 1086 C CA . ALA A 1 133 ? 23.663 -11.946 -14.282 1.00 92.06 133 ALA A CA 1
ATOM 1087 C C . ALA A 1 133 ? 24.141 -11.590 -15.703 1.00 92.06 133 ALA A C 1
ATOM 1089 O O . ALA A 1 133 ? 24.310 -12.488 -16.528 1.00 92.06 133 ALA A O 1
ATOM 1090 N N . LYS A 1 134 ? 24.387 -10.304 -15.997 1.00 93.06 134 LYS A N 1
ATOM 1091 C CA . LYS A 1 134 ? 24.950 -9.870 -17.289 1.00 93.06 134 LYS A CA 1
ATOM 1092 C C . LYS A 1 134 ? 26.368 -10.391 -17.498 1.00 93.06 134 LYS A C 1
ATOM 1094 O O . LYS A 1 134 ? 26.658 -10.880 -18.588 1.00 93.06 134 LYS A O 1
ATOM 1099 N N . GLN A 1 135 ? 27.199 -10.349 -16.455 1.00 93.31 135 GLN A N 1
ATOM 1100 C CA . GLN A 1 135 ? 28.555 -10.905 -16.482 1.00 93.31 135 GLN A CA 1
ATOM 1101 C C . GLN A 1 135 ? 28.548 -12.402 -16.774 1.00 93.31 135 GLN A C 1
ATOM 1103 O O . GLN A 1 135 ? 29.226 -12.855 -17.693 1.00 93.31 135 GLN A O 1
ATOM 1108 N N . ILE A 1 136 ? 27.731 -13.169 -16.047 1.00 91.56 136 ILE A N 1
ATOM 1109 C CA . ILE A 1 136 ? 27.610 -14.621 -16.241 1.00 91.56 136 ILE A CA 1
ATOM 1110 C C . ILE A 1 136 ? 27.107 -14.952 -17.654 1.00 91.56 136 ILE A C 1
ATOM 1112 O O . ILE A 1 136 ? 27.553 -15.924 -18.259 1.00 91.56 136 ILE A O 1
ATOM 1116 N N . ALA A 1 137 ? 26.195 -14.141 -18.195 1.00 92.19 137 ALA A N 1
ATOM 1117 C CA . ALA A 1 137 ? 25.642 -14.330 -19.533 1.00 92.19 137 ALA A CA 1
ATOM 1118 C C . ALA A 1 137 ? 26.581 -13.889 -20.675 1.00 92.19 137 ALA A C 1
ATOM 1120 O O . ALA A 1 137 ? 26.230 -14.086 -21.838 1.00 92.19 137 ALA A O 1
ATOM 1121 N N . GLY A 1 138 ? 27.739 -13.288 -20.374 1.00 92.00 138 GLY A N 1
ATOM 1122 C CA . GLY A 1 138 ? 28.649 -12.742 -21.387 1.00 92.00 138 GLY A CA 1
ATOM 1123 C C . GLY A 1 138 ? 28.037 -11.587 -22.188 1.00 92.00 138 GLY A C 1
ATOM 1124 O O . GLY A 1 138 ? 28.313 -11.450 -23.376 1.00 92.00 138 GLY A O 1
ATOM 1125 N N . LEU A 1 139 ? 27.154 -10.802 -21.559 1.00 86.19 139 LEU A N 1
ATOM 1126 C CA . LEU A 1 139 ? 26.467 -9.649 -22.160 1.00 86.19 139 LEU A CA 1
ATOM 1127 C C . LEU A 1 139 ? 27.147 -8.307 -21.824 1.00 86.19 139 LEU A C 1
ATOM 1129 O O . LEU A 1 139 ? 26.529 -7.254 -22.006 1.00 86.19 139 LEU A O 1
ATOM 1133 N N . GLU A 1 140 ? 28.372 -8.355 -21.297 1.00 62.34 140 GLU A N 1
ATOM 1134 C CA . GLU A 1 140 ? 29.246 -7.199 -21.044 1.00 62.34 140 GLU A CA 1
ATOM 1135 C C . GLU A 1 140 ? 30.337 -7.069 -22.109 1.00 62.34 140 GLU A C 1
ATOM 1137 O O . GLU A 1 140 ? 30.876 -8.117 -22.537 1.00 62.34 140 GLU A O 1
#

Solvent-accessible surface area (backbone atoms only — not comparable to full-atom values): 8432 Å² total; per-residue (Å²): 134,82,78,91,79,73,78,83,78,71,96,69,89,72,76,79,81,84,77,65,78,66,53,59,52,38,60,77,67,34,48,58,55,56,49,34,62,76,68,38,62,90,41,38,72,58,51,47,66,72,42,69,43,52,66,47,36,58,75,68,64,73,81,49,68,71,59,54,51,49,53,51,53,49,38,50,75,72,68,52,92,71,53,70,67,63,48,60,76,40,41,70,60,53,44,43,52,46,52,14,51,50,30,27,75,70,51,37,69,63,12,24,50,63,36,54,47,74,75,32,60,62,57,53,50,55,64,70,42,49,67,61,52,33,56,77,68,67,73,114

Sequence (140 aa):
KVYGGGGITPDYIVKMAKVPGFIYQFQVKRIFLEYVDNHVSQHQDKMRKEYGSAANFNSEFQVSDKMLDDIYSRAEKAGIKITKEEYEKNIKYVSMLLKAQIARNIWGNDGWYRVVLTLDNQFQKALSLFPEAKQIAGLE

Foldseek 3Di:
DPPPDDDDDDPDDWDFDDDQPLVVVCVVVVLLVVLCVVPPLVCLVVVCVVQVDLLSLLVPDFDDPVSLVSSVVSCVVVVRDDDPVSCVVCVVVVRLQSQLSSLCSRPNPVNNCSRVLVPGRVSVVVVVCVVVVCVVVVVD

pLDDT: mean 92.26, std 9.47, range [44.84, 98.12]

Mean predicted aligned error: 5.39 Å